Protein AF-A0AAV6YME1-F1 (afdb_monomer_lite)

Structure (mmCIF, N/CA/C/O backbone):
data_AF-A0AAV6YME1-F1
#
_entry.id   AF-A0AAV6YME1-F1
#
loop_
_atom_site.group_PDB
_atom_site.id
_atom_site.type_symbol
_atom_site.label_atom_id
_atom_site.label_alt_id
_atom_site.label_comp_id
_atom_site.label_asym_id
_atom_site.label_entity_id
_atom_site.label_seq_id
_atom_site.pdbx_PDB_ins_code
_atom_site.Cartn_x
_atom_site.Cartn_y
_atom_site.Cartn_z
_atom_site.occupancy
_atom_site.B_iso_or_equiv
_atom_site.auth_seq_id
_atom_site.auth_comp_id
_atom_site.auth_asym_id
_atom_site.auth_atom_id
_atom_site.pdbx_PDB_model_num
ATOM 1 N N . MET A 1 1 ? 9.795 -4.494 -16.593 1.00 54.94 1 MET A N 1
ATOM 2 C CA . MET A 1 1 ? 9.376 -5.887 -16.807 1.00 54.94 1 MET A CA 1
ATOM 3 C C . MET A 1 1 ? 10.418 -6.772 -16.167 1.00 54.94 1 MET A C 1
ATOM 5 O O . MET A 1 1 ? 11.602 -6.548 -16.425 1.00 54.94 1 MET A O 1
ATOM 9 N N . LEU A 1 2 ? 10.015 -7.678 -15.277 1.00 58.62 2 LEU A N 1
ATOM 10 C CA . LEU A 1 2 ? 10.962 -8.629 -14.696 1.00 58.62 2 LEU A CA 1
ATOM 11 C C . LEU A 1 2 ? 11.455 -9.557 -15.826 1.00 58.62 2 LEU A C 1
ATOM 13 O O . LEU A 1 2 ? 10.632 -10.118 -16.543 1.00 58.62 2 LEU A O 1
ATOM 17 N N . PRO A 1 3 ? 12.775 -9.686 -16.049 1.00 57.75 3 PRO A N 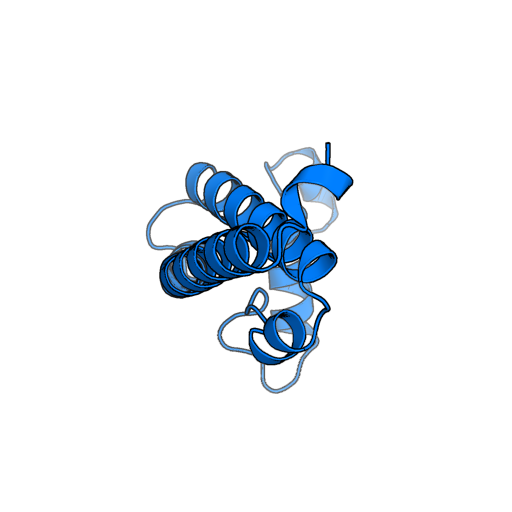1
ATOM 18 C CA . PRO A 1 3 ? 13.312 -10.351 -17.240 1.00 57.75 3 PRO A CA 1
ATOM 19 C C . PRO A 1 3 ? 13.063 -11.867 -17.262 1.00 57.75 3 PRO A C 1
ATOM 21 O O . PRO A 1 3 ? 12.932 -12.441 -18.339 1.00 57.75 3 PRO A O 1
ATOM 24 N N . SER A 1 4 ? 12.987 -12.516 -16.095 1.00 63.50 4 SER A N 1
ATOM 25 C CA . SER A 1 4 ? 12.629 -13.931 -15.933 1.00 63.50 4 SER A CA 1
ATOM 26 C C . SER A 1 4 ? 12.411 -14.261 -14.450 1.00 63.50 4 SER A C 1
ATOM 28 O O . SER A 1 4 ? 13.106 -13.722 -13.586 1.00 63.50 4 SER A O 1
ATOM 30 N N . TYR A 1 5 ? 11.508 -15.202 -14.157 1.00 60.59 5 TYR A N 1
ATOM 31 C CA . TYR A 1 5 ? 11.296 -15.782 -12.821 1.00 60.59 5 TYR A CA 1
ATOM 32 C C . TYR A 1 5 ? 12.562 -16.439 -12.240 1.00 60.59 5 TYR A C 1
ATOM 34 O O . TYR A 1 5 ? 12.703 -16.560 -11.028 1.00 60.59 5 TYR A O 1
ATOM 42 N N . THR A 1 6 ? 13.512 -16.834 -13.095 1.00 58.25 6 THR A N 1
ATOM 43 C CA . THR A 1 6 ? 14.785 -17.458 -12.691 1.00 58.25 6 THR A CA 1
ATOM 44 C C . THR A 1 6 ? 15.785 -16.489 -12.056 1.00 58.25 6 THR A C 1
ATOM 46 O O . THR A 1 6 ? 16.768 -16.940 -11.481 1.00 58.25 6 THR A O 1
ATOM 49 N N . GLU A 1 7 ? 15.566 -15.173 -12.151 1.00 59.22 7 GLU A N 1
ATOM 50 C CA . GLU A 1 7 ? 16.454 -14.149 -11.572 1.00 59.22 7 GLU A CA 1
ATOM 51 C C . GLU A 1 7 ? 15.914 -13.545 -10.264 1.00 59.22 7 GLU A C 1
ATOM 53 O O . GLU A 1 7 ? 16.491 -12.600 -9.729 1.00 59.22 7 GLU A O 1
ATOM 58 N N . TRP A 1 8 ? 14.795 -14.058 -9.745 1.00 63.72 8 TRP A N 1
ATOM 59 C CA . TRP A 1 8 ? 14.168 -13.524 -8.531 1.00 63.72 8 TRP A CA 1
ATOM 60 C C . TRP A 1 8 ? 14.976 -13.804 -7.260 1.00 63.72 8 TRP A C 1
ATOM 62 O O . TRP A 1 8 ? 14.874 -13.040 -6.311 1.00 63.72 8 TRP A O 1
ATOM 72 N N . ASP A 1 9 ? 15.791 -14.861 -7.254 1.00 58.31 9 ASP A N 1
ATOM 73 C CA . ASP A 1 9 ? 16.679 -15.213 -6.133 1.00 58.31 9 ASP A CA 1
ATOM 74 C C . ASP A 1 9 ? 17.948 -14.335 -6.093 1.00 58.31 9 ASP A C 1
ATOM 76 O O . ASP A 1 9 ? 18.556 -14.121 -5.050 1.00 58.31 9 ASP A O 1
ATOM 80 N N . THR A 1 10 ? 18.359 -13.779 -7.238 1.00 57.84 10 THR A N 1
ATOM 81 C CA . THR A 1 10 ? 19.618 -13.022 -7.372 1.00 57.84 10 THR A CA 1
ATOM 82 C C . THR A 1 10 ? 19.439 -11.504 -7.396 1.00 57.84 10 THR A C 1
ATOM 84 O O . THR A 1 10 ? 20.416 -10.772 -7.231 1.00 57.84 10 THR A O 1
ATOM 87 N N . LYS A 1 11 ? 18.212 -11.010 -7.581 1.00 61.69 11 LYS A N 1
ATOM 88 C CA . LYS A 1 11 ? 17.849 -9.586 -7.504 1.00 61.69 11 LYS A CA 1
ATOM 89 C C . LYS A 1 11 ? 16.981 -9.357 -6.263 1.00 61.69 11 LYS A C 1
ATOM 91 O O . LYS A 1 11 ? 16.245 -10.254 -5.878 1.00 61.69 11 LYS A O 1
ATOM 96 N N . ASP A 1 12 ? 17.031 -8.166 -5.657 1.00 72.12 12 ASP A N 1
ATOM 97 C CA . ASP A 1 12 ? 16.177 -7.773 -4.512 1.00 72.12 12 ASP A CA 1
ATOM 98 C C . ASP A 1 12 ? 14.703 -7.594 -4.952 1.00 72.12 12 ASP A C 1
ATOM 100 O O . ASP A 1 12 ? 14.132 -6.504 -4.944 1.00 72.12 12 ASP A O 1
ATOM 104 N N . VAL A 1 13 ? 14.095 -8.677 -5.449 1.00 78.94 13 VAL A N 1
ATOM 105 C CA . VAL A 1 13 ? 12.742 -8.713 -6.006 1.00 78.94 13 VAL A CA 1
ATOM 106 C C . VAL A 1 13 ? 11.762 -8.958 -4.868 1.00 78.94 13 VAL A C 1
ATOM 108 O O . VAL A 1 13 ? 11.442 -10.088 -4.509 1.00 78.94 13 VAL A O 1
ATOM 111 N N . GLY A 1 14 ? 11.250 -7.873 -4.293 1.00 85.50 14 GLY A N 1
ATOM 112 C CA . GLY A 1 14 ? 10.121 -7.950 -3.366 1.00 85.50 14 GLY A CA 1
ATOM 113 C C . GLY A 1 14 ? 8.817 -8.419 -4.029 1.00 85.50 14 GLY A C 1
ATOM 114 O O . GLY A 1 14 ? 8.609 -8.239 -5.229 1.00 85.50 14 GLY A O 1
ATOM 115 N N .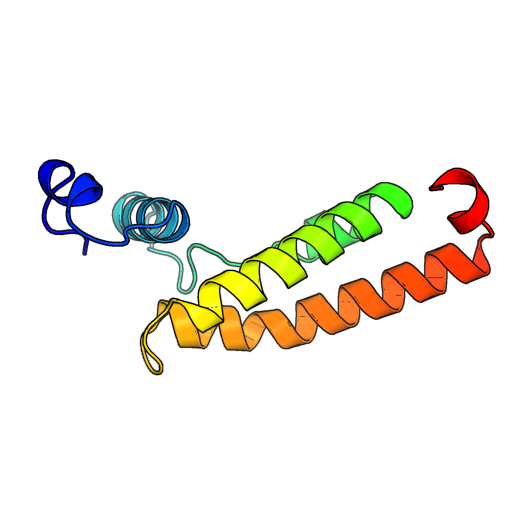 VAL A 1 15 ? 7.887 -8.950 -3.226 1.00 87.50 15 VAL A N 1
ATOM 116 C CA . VAL A 1 15 ? 6.554 -9.416 -3.675 1.00 87.50 15 VAL A CA 1
ATOM 117 C C . VAL A 1 15 ? 5.787 -8.335 -4.450 1.00 87.50 15 VAL A C 1
ATOM 119 O O . VAL A 1 15 ? 5.054 -8.640 -5.387 1.00 87.50 15 VAL A O 1
ATOM 122 N N . TRP A 1 16 ? 5.993 -7.062 -4.114 1.00 90.50 16 TRP A N 1
ATOM 123 C CA . TRP A 1 16 ? 5.382 -5.933 -4.818 1.00 90.50 16 TRP A CA 1
ATOM 124 C C . TRP A 1 16 ? 5.803 -5.826 -6.284 1.00 90.50 16 TRP A C 1
ATOM 126 O O . TRP A 1 16 ? 4.974 -5.457 -7.109 1.00 90.50 16 TRP A O 1
ATOM 136 N N . HIS A 1 17 ? 7.038 -6.195 -6.635 1.00 90.25 17 HIS A N 1
ATOM 137 C CA . HIS A 1 17 ? 7.479 -6.242 -8.029 1.00 90.25 17 HIS A CA 1
ATOM 138 C C . HIS A 1 17 ? 6.718 -7.300 -8.823 1.00 90.25 17 HIS A C 1
ATOM 140 O O . HIS A 1 17 ? 6.363 -7.069 -9.975 1.00 90.25 17 HIS A O 1
ATOM 146 N N . ILE A 1 18 ? 6.448 -8.447 -8.195 1.00 89.12 18 ILE A N 1
ATOM 147 C CA . ILE A 1 18 ? 5.697 -9.545 -8.808 1.00 89.12 18 ILE A CA 1
ATOM 148 C C . ILE A 1 18 ? 4.261 -9.097 -9.066 1.00 89.12 18 ILE A C 1
ATOM 150 O O . ILE A 1 18 ? 3.774 -9.215 -10.186 1.00 89.12 18 ILE A O 1
ATOM 154 N N . VAL A 1 19 ? 3.600 -8.536 -8.048 1.00 90.56 19 VAL A N 1
ATOM 155 C CA . VAL A 1 19 ? 2.234 -8.007 -8.182 1.00 90.56 19 VAL A CA 1
ATOM 156 C C . VAL A 1 19 ? 2.186 -6.934 -9.265 1.00 90.56 19 VAL A C 1
ATOM 158 O O . VAL A 1 19 ? 1.322 -6.988 -10.136 1.00 90.56 19 VAL A O 1
ATOM 161 N N . TRP A 1 20 ? 3.145 -6.005 -9.258 1.00 91.94 20 TRP A N 1
ATOM 162 C CA . TRP A 1 20 ? 3.250 -4.955 -10.263 1.00 91.94 20 TRP A CA 1
ATOM 163 C C . TRP A 1 20 ? 3.321 -5.518 -11.686 1.00 91.94 20 TRP A C 1
ATOM 165 O O . TRP A 1 20 ? 2.544 -5.110 -12.550 1.00 91.94 20 TRP A O 1
ATOM 175 N N . ASP A 1 21 ? 4.239 -6.453 -11.933 1.00 90.50 21 ASP A N 1
ATOM 176 C CA . ASP A 1 21 ? 4.497 -7.015 -13.261 1.00 90.50 21 ASP A CA 1
ATOM 177 C C . ASP A 1 21 ? 3.328 -7.881 -13.755 1.00 90.50 21 ASP A C 1
ATOM 179 O O . ASP A 1 21 ? 2.856 -7.701 -14.880 1.00 90.50 21 ASP A O 1
ATOM 183 N N . VAL A 1 22 ? 2.789 -8.749 -12.889 1.00 91.06 22 VAL A N 1
ATOM 184 C CA . VAL A 1 22 ? 1.652 -9.625 -13.209 1.00 91.06 22 VAL A CA 1
ATOM 185 C C . VAL A 1 22 ? 0.408 -8.804 -13.522 1.00 91.06 22 VAL A C 1
ATOM 187 O O . VAL A 1 22 ? -0.212 -9.006 -14.562 1.00 91.06 22 VAL A O 1
ATOM 190 N N . VAL A 1 23 ? 0.046 -7.844 -12.671 1.00 92.56 23 VAL A N 1
ATOM 191 C CA . VAL A 1 23 ? -1.150 -7.017 -12.888 1.00 92.56 23 VAL A CA 1
ATOM 192 C C . VAL A 1 23 ? -0.991 -6.143 -14.135 1.00 92.56 23 VAL A C 1
ATOM 194 O O . VAL A 1 23 ? -1.926 -6.048 -14.926 1.00 92.56 23 VAL A O 1
ATOM 197 N N . SER A 1 24 ? 0.193 -5.564 -14.365 1.00 91.38 24 SER A N 1
ATOM 198 C CA . SER A 1 24 ? 0.460 -4.767 -15.574 1.00 91.38 24 SER A CA 1
ATOM 199 C C . SER A 1 24 ? 0.367 -5.586 -16.864 1.00 91.38 24 SER A C 1
ATOM 201 O O . SER A 1 24 ? 0.048 -5.034 -17.913 1.00 91.38 24 SER A O 1
ATOM 203 N N . THR A 1 25 ? 0.667 -6.885 -16.803 1.00 90.44 25 THR A N 1
ATOM 204 C CA . THR A 1 25 ? 0.714 -7.764 -17.982 1.00 90.44 25 THR A CA 1
ATOM 205 C C . THR A 1 25 ? -0.613 -8.479 -18.230 1.00 90.44 25 THR A C 1
ATOM 207 O O . THR A 1 25 ? -1.008 -8.676 -19.377 1.00 90.44 25 THR A O 1
ATOM 210 N N . CYS A 1 26 ? -1.306 -8.887 -17.166 1.00 93.25 26 CYS A N 1
ATOM 211 C CA . CYS A 1 26 ? -2.491 -9.740 -17.253 1.00 93.25 26 CYS A CA 1
ATOM 212 C C . CYS A 1 26 ? -3.818 -8.968 -17.256 1.00 93.25 26 CYS A C 1
ATOM 214 O O . CYS A 1 26 ? -4.843 -9.551 -17.606 1.00 93.25 26 CYS A O 1
ATOM 216 N N . VAL A 1 27 ? -3.836 -7.687 -16.873 1.00 93.19 27 VAL A N 1
ATOM 217 C CA . VAL A 1 27 ? -5.056 -6.863 -16.869 1.00 93.19 27 VAL A CA 1
ATOM 218 C C . VAL A 1 27 ? -5.126 -6.021 -18.142 1.00 93.19 27 VAL A C 1
ATOM 220 O O . VAL A 1 27 ? -4.146 -5.391 -18.530 1.00 93.19 27 VAL A O 1
ATOM 223 N N . SER A 1 28 ? -6.298 -5.995 -18.791 1.00 91.69 28 SER A N 1
ATOM 224 C CA . SER A 1 28 ? -6.538 -5.208 -20.005 1.00 91.69 28 SER A CA 1
ATOM 225 C C . SER A 1 28 ? -7.753 -4.279 -19.841 1.00 91.69 28 SER A C 1
ATOM 227 O O . SER A 1 28 ? -8.863 -4.782 -19.647 1.00 91.69 28 SER A O 1
ATOM 229 N N . PRO A 1 29 ? -7.573 -2.945 -19.928 1.00 90.44 29 PRO A N 1
ATOM 230 C CA . PRO A 1 29 ? -6.291 -2.249 -20.089 1.00 90.44 29 PRO A CA 1
ATOM 231 C C . PRO A 1 29 ? -5.422 -2.330 -18.815 1.00 90.44 29 PRO A C 1
ATOM 233 O O . PRO A 1 29 ? -5.981 -2.387 -17.717 1.00 90.44 29 PRO A O 1
ATOM 236 N N . PRO A 1 30 ? -4.079 -2.290 -18.928 1.00 87.75 30 PRO A N 1
ATOM 237 C CA . PRO A 1 30 ? -3.206 -2.256 -17.759 1.00 87.75 30 PRO A CA 1
ATOM 238 C C . PRO A 1 30 ? -3.531 -1.056 -16.860 1.00 87.75 30 PRO A C 1
ATOM 240 O O . PRO A 1 30 ? -3.658 0.067 -17.365 1.00 87.75 30 PRO A O 1
ATOM 243 N N . PRO A 1 31 ? -3.665 -1.247 -15.537 1.00 91.81 31 PRO A N 1
ATOM 244 C CA . PRO A 1 31 ? -3.923 -0.138 -14.634 1.00 91.81 31 PRO A CA 1
ATOM 245 C C . PRO A 1 31 ? -2.695 0.771 -14.534 1.00 91.81 31 PRO A C 1
ATOM 247 O O . PRO A 1 31 ? -1.554 0.319 -14.613 1.00 91.81 31 PRO A O 1
ATOM 250 N N . ARG A 1 32 ? -2.928 2.066 -14.286 1.00 89.38 32 ARG A N 1
ATOM 251 C CA . ARG A 1 32 ? -1.850 3.047 -14.064 1.00 89.38 32 ARG A CA 1
ATOM 252 C C . ARG A 1 32 ? -0.982 2.677 -12.855 1.00 89.38 32 ARG A C 1
ATOM 254 O O . ARG A 1 32 ? 0.234 2.823 -12.919 1.00 89.38 32 ARG A O 1
ATOM 2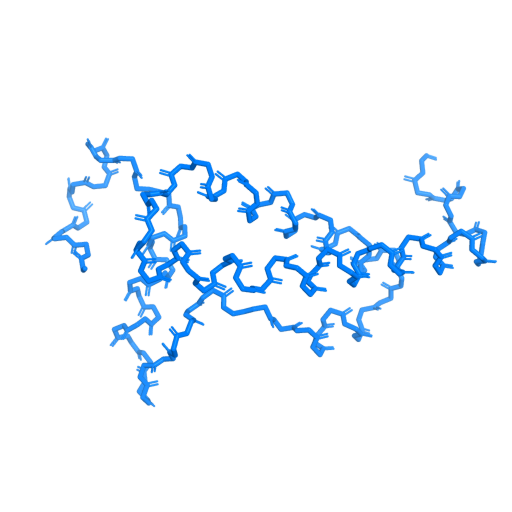61 N N . ASN A 1 33 ? -1.616 2.207 -11.780 1.00 92.88 33 ASN A N 1
ATOM 262 C CA . ASN A 1 33 ? -0.963 1.758 -10.555 1.00 92.88 33 ASN A CA 1
ATOM 263 C C . ASN A 1 33 ? -1.500 0.368 -10.150 1.00 92.88 33 ASN A C 1
ATOM 265 O O . ASN A 1 33 ? -2.571 0.276 -9.554 1.00 92.88 33 ASN A O 1
ATOM 269 N N . PRO A 1 34 ? -0.776 -0.716 -10.466 1.00 94.12 34 PRO A N 1
ATOM 270 C CA . PRO A 1 34 ? -1.033 -2.065 -9.961 1.00 94.12 34 PRO A CA 1
ATOM 271 C C . PRO A 1 34 ? -1.142 -2.227 -8.442 1.00 94.12 34 PRO A C 1
ATOM 273 O O . PRO A 1 34 ? -1.741 -3.194 -7.981 1.00 94.12 34 PRO A O 1
ATOM 276 N N . LEU A 1 35 ? -0.536 -1.320 -7.673 1.00 94.38 35 LEU A N 1
ATOM 277 C CA . LEU A 1 35 ? -0.552 -1.321 -6.210 1.00 94.38 35 LEU A CA 1
ATOM 278 C C . LEU A 1 35 ? -1.542 -0.290 -5.648 1.00 94.38 35 LEU A C 1
ATOM 280 O O . LEU A 1 35 ? -1.427 0.070 -4.479 1.00 94.38 35 LEU A O 1
ATOM 284 N N . ALA A 1 36 ? -2.486 0.182 -6.473 1.00 94.88 36 ALA A N 1
ATOM 285 C CA . ALA A 1 36 ? -3.462 1.186 -6.074 1.00 94.88 36 ALA A CA 1
ATOM 286 C C . ALA A 1 36 ? -4.224 0.767 -4.816 1.00 94.88 36 ALA A C 1
ATOM 288 O O . ALA A 1 36 ? -4.744 -0.350 -4.720 1.00 94.88 36 ALA A O 1
ATOM 289 N N . VAL A 1 37 ? -4.324 1.687 -3.862 1.00 95.88 37 VAL A N 1
ATOM 290 C CA . VAL A 1 37 ? -5.057 1.456 -2.620 1.00 95.88 37 VAL A CA 1
ATOM 291 C C . VAL A 1 37 ? -6.554 1.597 -2.874 1.00 95.88 37 VAL A C 1
ATOM 293 O O . VAL A 1 37 ? -7.043 2.647 -3.293 1.00 95.88 37 VAL A O 1
ATOM 296 N N . ASP A 1 38 ? -7.325 0.568 -2.522 1.00 96.50 38 ASP A N 1
ATOM 297 C CA . ASP A 1 38 ? -8.783 0.678 -2.487 1.00 96.50 38 ASP A CA 1
ATOM 298 C C . ASP A 1 38 ? -9.243 1.401 -1.208 1.00 96.50 38 ASP A C 1
ATOM 300 O O . ASP A 1 38 ? -9.566 0.810 -0.171 1.00 96.50 38 ASP A O 1
ATOM 304 N N . PHE A 1 39 ? -9.277 2.731 -1.283 1.00 97.38 39 PHE A N 1
ATOM 305 C CA . PHE A 1 39 ? -9.756 3.581 -0.194 1.00 97.38 39 PHE A CA 1
ATOM 306 C C . PHE A 1 39 ? -11.238 3.376 0.122 1.00 97.38 39 PHE A C 1
ATOM 308 O O . PHE A 1 39 ? -11.656 3.641 1.251 1.00 97.38 39 PHE A O 1
ATOM 315 N N . THR A 1 40 ? -12.040 2.944 -0.852 1.00 97.81 40 THR A N 1
ATOM 316 C CA . THR A 1 40 ? -13.466 2.672 -0.642 1.00 97.81 40 THR A CA 1
ATOM 317 C C . THR A 1 40 ? -13.620 1.436 0.230 1.00 97.81 40 THR A C 1
ATOM 319 O O . THR A 1 40 ? -14.330 1.485 1.236 1.00 97.81 40 THR A O 1
ATOM 322 N N . TYR A 1 41 ? -12.873 0.376 -0.081 1.00 98.00 41 TYR A N 1
ATOM 323 C CA . TYR A 1 41 ? -12.805 -0.824 0.741 1.00 98.00 41 TYR A CA 1
ATOM 324 C C . TYR A 1 41 ? -12.319 -0.512 2.157 1.00 98.00 41 TYR A C 1
ATOM 326 O O . TYR A 1 41 ? -13.011 -0.845 3.119 1.00 98.00 41 TYR A O 1
ATOM 334 N N . LEU A 1 42 ? -11.201 0.208 2.313 1.00 98.12 42 LEU A N 1
ATOM 335 C CA . LEU A 1 42 ? -10.691 0.552 3.646 1.00 98.12 42 LEU A CA 1
ATOM 336 C C . LEU A 1 42 ? -11.728 1.323 4.475 1.00 98.12 42 LEU A C 1
ATOM 338 O O . LEU A 1 42 ? -11.938 1.019 5.648 1.00 98.12 42 LEU A O 1
ATOM 342 N N . LYS A 1 43 ? -12.428 2.288 3.868 1.00 97.75 43 LYS A N 1
ATOM 343 C CA . LYS A 1 43 ? -13.497 3.053 4.535 1.00 97.75 43 LYS A CA 1
ATOM 344 C C . LYS A 1 43 ? -14.748 2.226 4.840 1.00 97.75 43 LYS A C 1
ATOM 346 O O . LYS A 1 43 ? -15.562 2.672 5.642 1.00 97.75 43 LYS A O 1
ATOM 351 N N . SER A 1 44 ? -14.919 1.059 4.226 1.00 97.81 44 SER A N 1
ATOM 352 C CA . SER A 1 44 ? -16.033 0.149 4.511 1.00 97.81 44 SER A CA 1
ATOM 353 C C . SER A 1 44 ? -15.767 -0.774 5.706 1.00 97.81 44 SER A C 1
ATOM 355 O O . SER A 1 44 ? -16.713 -1.246 6.332 1.00 97.81 44 SER A O 1
ATOM 357 N N . LEU A 1 45 ? -14.493 -0.991 6.058 1.00 97.69 45 LEU A N 1
ATOM 358 C CA . LEU A 1 45 ? -14.103 -1.836 7.187 1.00 97.69 45 LEU A CA 1
ATOM 359 C C . LEU A 1 45 ? -14.574 -1.245 8.528 1.00 97.69 45 LEU A C 1
ATOM 361 O O . LEU A 1 45 ? -14.588 -0.009 8.670 1.00 97.69 45 LEU A O 1
ATOM 365 N N . PRO A 1 46 ? -14.893 -2.088 9.533 1.00 96.19 46 PRO A N 1
ATOM 366 C CA . PRO A 1 46 ? -15.091 -1.614 10.897 1.00 96.19 46 PRO A CA 1
ATOM 367 C C . PRO A 1 46 ? -13.808 -0.965 11.441 1.00 96.19 46 PRO A C 1
ATOM 369 O O . PRO A 1 46 ? -12.711 -1.183 10.926 1.00 96.19 46 PRO A O 1
ATOM 372 N N . LEU A 1 47 ? -13.943 -0.087 12.440 1.00 95.12 47 LEU A N 1
ATOM 373 C CA . LEU A 1 47 ? -12.843 0.789 12.868 1.00 95.12 47 LEU A CA 1
ATOM 374 C C . LEU A 1 47 ? -11.565 0.054 13.316 1.00 95.12 47 LEU A C 1
ATOM 376 O O . LEU A 1 47 ? -10.486 0.487 12.899 1.00 95.12 47 LEU A O 1
ATOM 380 N N . PRO A 1 48 ? -11.627 -1.026 14.123 1.00 93.88 48 PRO A N 1
ATOM 381 C CA . PRO A 1 48 ? -10.428 -1.770 14.511 1.00 93.88 48 PRO A CA 1
ATOM 382 C C . PRO A 1 48 ? -9.677 -2.344 13.303 1.00 93.88 48 PRO A C 1
ATOM 384 O O . PRO A 1 48 ? -8.471 -2.144 13.161 1.00 93.88 48 PRO A O 1
ATOM 387 N N . GLU A 1 49 ? -10.399 -2.989 12.389 1.00 96.06 49 GLU A N 1
ATOM 388 C CA . GLU A 1 49 ? -9.859 -3.594 11.175 1.00 96.06 49 GLU A CA 1
ATOM 389 C C . GLU A 1 49 ? -9.323 -2.526 10.227 1.00 96.06 49 GLU A C 1
ATOM 391 O O . GLU A 1 49 ? -8.216 -2.660 9.712 1.00 96.06 49 GLU A O 1
ATOM 396 N N . ARG A 1 50 ? -10.052 -1.419 10.048 1.00 97.75 50 ARG A N 1
ATOM 397 C CA . ARG A 1 50 ? -9.593 -0.275 9.253 1.00 97.75 50 ARG A CA 1
ATOM 398 C C . ARG A 1 50 ? -8.280 0.273 9.790 1.00 97.75 50 ARG A C 1
ATOM 400 O O . ARG A 1 50 ? -7.386 0.573 8.999 1.00 97.75 50 ARG A O 1
ATOM 407 N N . SER A 1 51 ? -8.153 0.418 11.107 1.00 96.62 51 SER A N 1
ATOM 408 C CA . SER A 1 51 ? -6.930 0.912 11.743 1.00 96.62 51 SER A CA 1
ATOM 409 C C . SER A 1 51 ? -5.756 -0.020 11.472 1.00 96.62 51 SER A C 1
ATOM 411 O O . SER A 1 51 ? -4.716 0.428 10.989 1.00 96.62 51 SER A O 1
ATOM 413 N N . LEU A 1 52 ? -5.958 -1.324 11.686 1.00 96.88 52 LEU A N 1
ATOM 414 C CA . LEU A 1 52 ? -4.941 -2.339 11.445 1.00 96.88 52 LEU A CA 1
ATOM 415 C C . LEU A 1 52 ? -4.524 -2.387 9.969 1.00 96.88 52 LEU A C 1
ATOM 417 O O . LEU A 1 52 ? -3.336 -2.310 9.662 1.00 96.88 52 LEU A O 1
ATOM 421 N N . SER A 1 53 ? -5.488 -2.470 9.048 1.00 98.06 53 SER A N 1
ATOM 422 C CA . SER A 1 53 ? -5.223 -2.546 7.610 1.00 98.06 53 SER A CA 1
ATOM 423 C C . SER A 1 53 ? -4.557 -1.277 7.079 1.00 98.06 53 SER A C 1
ATOM 425 O O . SER A 1 53 ? -3.572 -1.369 6.350 1.00 98.06 53 SER A O 1
ATOM 427 N N . SER A 1 54 ? -5.045 -0.091 7.461 1.00 98.25 54 SER A N 1
ATOM 428 C CA . SER A 1 54 ? -4.432 1.173 7.028 1.00 98.25 54 SER A CA 1
ATOM 429 C C . SER A 1 54 ? -3.020 1.346 7.592 1.00 98.25 54 SER A C 1
ATOM 431 O O . SER A 1 54 ? -2.122 1.709 6.839 1.00 98.25 54 SER A O 1
ATOM 433 N N . GLY A 1 55 ? -2.784 1.012 8.865 1.00 98.19 55 GLY A N 1
ATOM 434 C CA . GLY A 1 55 ? -1.452 1.078 9.474 1.00 98.19 55 GLY A CA 1
ATOM 435 C C . GLY A 1 55 ? -0.458 0.103 8.836 1.00 98.19 55 GLY A C 1
ATOM 436 O O . GLY A 1 55 ? 0.681 0.476 8.548 1.00 98.19 55 GLY A O 1
ATOM 437 N N . ALA A 1 56 ? -0.899 -1.124 8.541 1.00 98.00 56 ALA A N 1
ATOM 438 C CA . ALA A 1 56 ? -0.089 -2.114 7.837 1.00 98.00 56 ALA A CA 1
ATOM 439 C C . ALA A 1 56 ? 0.305 -1.635 6.431 1.00 98.00 56 ALA A C 1
ATOM 441 O O . ALA A 1 56 ? 1.473 -1.738 6.058 1.00 98.00 56 ALA A O 1
ATOM 442 N N . LEU A 1 57 ? -0.636 -1.059 5.676 1.00 97.94 57 LEU A N 1
ATOM 443 C CA . LEU A 1 57 ? -0.357 -0.507 4.348 1.00 97.94 57 LEU A CA 1
ATOM 444 C C . LEU A 1 57 ? 0.584 0.706 4.412 1.00 97.94 57 LEU A C 1
ATOM 446 O O . LEU A 1 57 ? 1.504 0.782 3.602 1.00 97.94 57 LEU A O 1
ATOM 450 N N . VAL A 1 58 ? 0.421 1.613 5.389 1.00 98.44 58 VAL A N 1
ATOM 451 C CA . VAL A 1 58 ? 1.347 2.748 5.597 1.00 98.44 58 VAL A CA 1
ATOM 452 C C . VAL A 1 58 ? 2.765 2.236 5.844 1.00 98.44 58 VAL A C 1
ATOM 454 O O . VAL A 1 58 ? 3.714 2.682 5.198 1.00 98.44 58 VAL A O 1
ATOM 457 N N . SER A 1 59 ? 2.916 1.266 6.751 1.00 97.75 59 SER A N 1
ATOM 458 C CA . SER A 1 59 ? 4.216 0.665 7.061 1.00 97.75 59 SER A CA 1
ATOM 459 C C . SER A 1 59 ? 4.830 -0.018 5.837 1.00 97.75 59 SER A C 1
ATOM 461 O O . SER A 1 59 ? 6.006 0.183 5.528 1.00 97.75 59 SER A O 1
ATOM 463 N N . PHE A 1 60 ? 4.025 -0.784 5.102 1.00 96.31 60 PHE A N 1
ATOM 464 C CA . PHE A 1 60 ? 4.442 -1.448 3.876 1.00 96.31 60 PHE A CA 1
ATOM 465 C C . PHE A 1 60 ? 4.917 -0.451 2.808 1.00 96.31 60 PHE A C 1
ATOM 467 O O . PHE A 1 60 ? 6.012 -0.622 2.276 1.00 96.31 60 PHE A O 1
ATOM 474 N N . PHE A 1 61 ? 4.159 0.617 2.543 1.00 97.00 61 PHE A N 1
ATOM 475 C CA . PHE A 1 61 ? 4.520 1.634 1.549 1.00 97.00 61 PHE A CA 1
ATOM 476 C C . PHE A 1 61 ? 5.791 2.393 1.933 1.00 97.00 61 PHE A C 1
ATOM 478 O O . PHE A 1 61 ? 6.649 2.601 1.078 1.00 97.00 61 PHE A O 1
ATOM 485 N N . HIS A 1 62 ? 5.979 2.735 3.210 1.00 96.50 62 HIS A N 1
ATOM 486 C CA . HIS A 1 62 ? 7.243 3.312 3.673 1.00 96.50 62 HIS A CA 1
ATOM 487 C C . HIS A 1 62 ? 8.432 2.378 3.428 1.00 96.50 62 HIS A C 1
ATOM 489 O O . HIS A 1 62 ? 9.450 2.811 2.890 1.00 96.50 62 HIS A O 1
ATOM 495 N N . ASN A 1 63 ? 8.303 1.099 3.789 1.00 94.06 63 ASN A N 1
ATOM 496 C CA . ASN A 1 63 ? 9.368 0.113 3.596 1.00 94.06 63 ASN A CA 1
ATOM 497 C C . ASN A 1 63 ? 9.692 -0.112 2.115 1.00 94.06 63 ASN A C 1
ATOM 499 O O . ASN A 1 63 ? 10.862 -0.245 1.758 1.00 94.06 63 ASN A O 1
ATOM 503 N N . LEU A 1 64 ? 8.670 -0.130 1.260 1.00 93.81 64 LEU A N 1
ATOM 504 C CA . LEU A 1 64 ? 8.820 -0.222 -0.187 1.00 93.81 64 LEU A CA 1
ATOM 505 C C . LEU A 1 64 ? 9.570 1.005 -0.725 1.00 93.81 64 LEU A C 1
ATOM 507 O O . LEU A 1 64 ? 10.592 0.850 -1.382 1.00 93.81 64 LEU A O 1
ATOM 511 N N . LEU A 1 65 ? 9.158 2.226 -0.377 1.00 94.25 65 LEU A N 1
ATOM 512 C CA . LEU A 1 65 ? 9.785 3.458 -0.881 1.00 94.25 65 LEU A CA 1
ATOM 513 C C . LEU A 1 65 ? 11.251 3.638 -0.454 1.00 94.25 65 LEU A C 1
ATOM 515 O O . LEU A 1 65 ? 11.992 4.369 -1.108 1.00 94.25 65 LEU A O 1
ATOM 519 N N . VAL A 1 66 ? 11.677 2.991 0.635 1.00 93.12 66 VAL A N 1
ATOM 520 C CA . VAL A 1 66 ? 13.089 2.950 1.053 1.00 93.12 66 VAL A CA 1
ATOM 521 C C . VAL A 1 66 ? 13.926 2.045 0.143 1.00 93.12 66 VAL A C 1
ATOM 523 O O . VAL A 1 66 ? 15.104 2.326 -0.068 1.00 93.12 66 VAL A O 1
ATOM 526 N N . ARG A 1 67 ? 13.335 0.969 -0.383 1.00 90.44 67 ARG A N 1
ATOM 527 C CA . ARG A 1 67 ? 14.014 -0.022 -1.234 1.00 90.44 67 ARG A CA 1
ATOM 528 C C . ARG A 1 67 ? 13.987 0.360 -2.709 1.00 90.44 67 ARG A C 1
ATOM 530 O O . ARG A 1 67 ? 14.911 0.037 -3.449 1.00 90.44 67 ARG A O 1
ATOM 537 N N . GLU A 1 68 ? 12.941 1.059 -3.128 1.00 90.88 68 GLU A N 1
ATOM 538 C CA . GLU A 1 68 ? 12.714 1.363 -4.533 1.00 90.88 68 GLU A CA 1
ATOM 539 C C . GLU A 1 68 ? 13.555 2.543 -5.036 1.00 90.88 68 GLU A C 1
ATOM 541 O O . GLU A 1 68 ? 13.614 3.597 -4.390 1.00 90.88 68 GLU A O 1
ATOM 546 N N . PRO A 1 69 ? 14.168 2.431 -6.231 1.00 90.56 69 PRO A N 1
ATOM 547 C CA . PRO A 1 69 ? 14.862 3.550 -6.843 1.00 90.56 69 PRO A CA 1
ATOM 548 C C . PRO A 1 69 ? 13.914 4.731 -7.077 1.00 90.56 69 PRO A C 1
ATOM 550 O O . PRO A 1 69 ? 12.839 4.600 -7.678 1.00 90.56 69 PRO A O 1
ATOM 553 N N . ARG A 1 70 ? 14.347 5.917 -6.639 1.00 92.50 70 ARG A N 1
ATOM 554 C CA . ARG A 1 70 ? 13.604 7.167 -6.836 1.00 92.50 70 ARG A CA 1
ATOM 555 C C . ARG A 1 70 ? 13.381 7.439 -8.324 1.00 92.50 70 ARG A C 1
ATOM 557 O O . ARG A 1 70 ? 14.272 7.227 -9.143 1.00 92.50 70 ARG A O 1
ATOM 564 N N . GLY A 1 71 ? 12.204 7.965 -8.656 1.00 90.75 71 GLY A N 1
ATOM 565 C CA . GLY A 1 71 ? 11.836 8.341 -10.026 1.00 90.75 71 GLY A CA 1
ATOM 566 C C . GLY A 1 71 ? 11.327 7.190 -10.899 1.00 90.75 71 GLY A C 1
ATOM 567 O O . GLY A 1 71 ? 10.923 7.433 -12.033 1.00 90.75 71 GLY 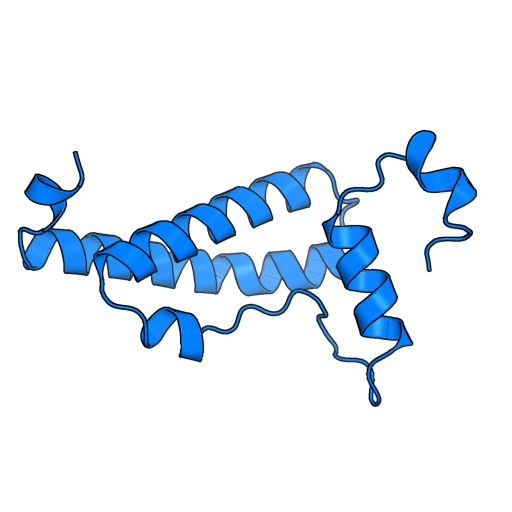A O 1
ATOM 568 N N . THR A 1 72 ? 11.297 5.954 -10.391 1.00 91.88 72 THR A N 1
ATOM 569 C CA . THR A 1 72 ? 10.591 4.857 -11.069 1.00 91.88 72 THR A CA 1
ATOM 570 C C . THR A 1 72 ? 9.073 5.074 -11.014 1.00 91.88 72 THR A C 1
ATOM 572 O O . THR A 1 72 ? 8.583 5.701 -10.070 1.00 91.88 72 THR A O 1
ATOM 575 N N . PRO A 1 73 ? 8.293 4.549 -11.982 1.00 92.50 73 PRO A N 1
ATOM 576 C CA . PRO A 1 73 ? 6.834 4.645 -11.935 1.00 92.50 73 PRO A CA 1
ATOM 577 C C . PRO A 1 73 ? 6.254 4.092 -10.629 1.00 92.50 73 PRO A C 1
ATOM 579 O O . PRO A 1 73 ? 5.455 4.765 -9.989 1.00 92.50 73 PRO A O 1
ATOM 582 N N . LEU A 1 74 ? 6.721 2.916 -10.197 1.00 92.12 74 LEU A N 1
ATOM 583 C CA . LEU A 1 74 ? 6.306 2.288 -8.944 1.00 92.12 74 LEU A CA 1
ATOM 584 C C . LEU A 1 74 ? 6.547 3.228 -7.750 1.00 92.12 74 LEU A C 1
ATOM 586 O O . LEU A 1 74 ? 5.615 3.480 -6.988 1.00 92.12 74 LEU A O 1
ATOM 590 N N . PHE A 1 75 ? 7.745 3.819 -7.633 1.00 94.50 75 PHE A N 1
ATOM 591 C CA . PHE A 1 75 ? 8.047 4.796 -6.582 1.00 94.50 75 PHE A CA 1
ATOM 592 C C . PHE A 1 75 ? 7.085 5.989 -6.613 1.00 94.50 75 PHE A C 1
ATOM 594 O O . PHE A 1 75 ? 6.541 6.365 -5.579 1.00 94.50 75 PHE A O 1
ATOM 601 N N . LEU A 1 76 ? 6.873 6.594 -7.786 1.00 95.38 76 LEU A N 1
ATOM 602 C CA . LEU A 1 76 ? 6.058 7.804 -7.915 1.00 95.38 76 LEU A CA 1
ATOM 603 C C . LEU A 1 76 ? 4.598 7.553 -7.529 1.00 95.38 76 LEU A C 1
ATOM 605 O O . LEU A 1 76 ? 4.035 8.331 -6.765 1.00 95.38 76 LEU A O 1
ATOM 609 N N . TYR A 1 77 ? 4.002 6.456 -7.995 1.00 94.94 77 TYR A N 1
ATOM 610 C CA . TYR A 1 77 ? 2.602 6.161 -7.692 1.00 94.94 77 TYR A CA 1
ATOM 611 C C . TYR A 1 77 ? 2.377 5.773 -6.233 1.00 94.94 77 TYR A C 1
ATOM 613 O O . TYR A 1 77 ? 1.424 6.246 -5.620 1.00 94.94 77 TYR A O 1
ATOM 621 N N . VAL A 1 78 ? 3.273 4.973 -5.646 1.00 95.00 78 VAL A N 1
ATOM 622 C CA . VAL A 1 78 ? 3.183 4.637 -4.217 1.00 95.00 78 VAL A CA 1
ATOM 623 C C . VAL A 1 78 ? 3.400 5.882 -3.351 1.00 95.00 78 VAL A C 1
ATOM 625 O O . VAL A 1 78 ? 2.724 6.057 -2.338 1.00 95.00 78 VAL A O 1
ATOM 628 N N . TRP A 1 79 ? 4.302 6.781 -3.758 1.00 95.25 79 TRP A N 1
ATOM 629 C CA . TRP A 1 79 ? 4.521 8.056 -3.074 1.00 95.25 79 TRP A CA 1
ATOM 630 C C . TRP A 1 79 ? 3.277 8.954 -3.097 1.00 95.25 79 TRP A C 1
ATOM 632 O O . TRP A 1 79 ? 2.921 9.520 -2.064 1.00 95.25 79 TRP A O 1
ATOM 642 N N . GLU A 1 80 ? 2.606 9.065 -4.250 1.00 93.44 80 GLU A N 1
ATOM 643 C CA . GLU A 1 80 ? 1.353 9.820 -4.394 1.00 93.44 80 GLU A CA 1
ATOM 644 C C . GLU A 1 80 ? 0.267 9.293 -3.438 1.00 93.44 80 GLU A C 1
ATOM 646 O O . GLU A 1 80 ? -0.377 10.080 -2.743 1.00 93.44 80 GLU A O 1
ATOM 651 N N . GLU A 1 81 ? 0.098 7.971 -3.333 1.00 94.94 81 GLU A N 1
ATOM 652 C CA . GLU A 1 81 ? -0.947 7.370 -2.491 1.00 94.94 81 GLU A CA 1
ATOM 653 C C . GLU A 1 81 ? -0.634 7.371 -0.992 1.00 94.94 81 GLU A C 1
ATOM 655 O O . GLU A 1 81 ? -1.551 7.418 -0.165 1.00 94.94 81 GLU A O 1
ATOM 660 N N . LEU A 1 82 ? 0.647 7.336 -0.614 1.00 96.62 82 LEU A N 1
ATOM 661 C CA . LEU A 1 82 ? 1.056 7.281 0.788 1.00 96.62 82 LEU A CA 1
ATOM 662 C C . LEU A 1 82 ? 0.513 8.468 1.597 1.00 96.62 82 LEU A C 1
ATOM 664 O O . LEU A 1 82 ? 0.150 8.298 2.764 1.00 96.62 82 LEU A O 1
ATOM 668 N N . ALA A 1 83 ? 0.422 9.657 0.997 1.00 94.69 83 ALA A N 1
ATOM 669 C CA . ALA A 1 83 ? -0.108 10.842 1.667 1.00 94.69 83 ALA A CA 1
ATOM 670 C C . ALA A 1 83 ? -1.582 10.659 2.073 1.00 94.69 83 ALA A C 1
ATOM 672 O O . ALA A 1 83 ? -1.949 10.874 3.234 1.00 94.69 83 ALA A O 1
ATOM 673 N N . ASP A 1 84 ? -2.419 10.202 1.141 1.00 96.62 84 ASP A N 1
ATOM 674 C CA . ASP A 1 84 ? -3.842 9.968 1.390 1.00 96.62 84 ASP A CA 1
ATOM 675 C C . ASP A 1 84 ? -4.074 8.806 2.357 1.00 96.62 84 ASP A C 1
ATOM 677 O O . ASP A 1 84 ? -4.934 8.888 3.240 1.00 96.62 84 ASP A O 1
ATOM 681 N N . LEU A 1 85 ? -3.272 7.747 2.243 1.00 98.25 85 LEU A N 1
ATOM 682 C CA . LEU A 1 85 ? -3.322 6.598 3.139 1.00 98.25 85 LEU A CA 1
ATOM 683 C C . LEU A 1 85 ? -2.913 6.967 4.571 1.00 98.25 85 LEU A C 1
ATOM 685 O O . LEU A 1 85 ? -3.589 6.574 5.523 1.00 98.25 85 LEU A O 1
ATOM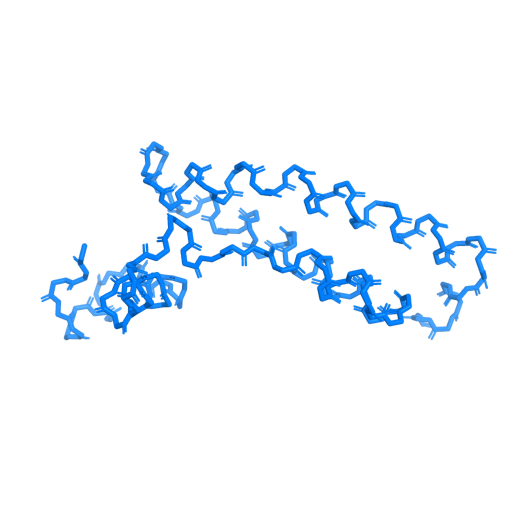 689 N N . THR A 1 86 ? -1.872 7.785 4.733 1.00 98.25 86 THR A N 1
ATOM 690 C CA . THR A 1 86 ? -1.447 8.296 6.045 1.00 98.25 86 THR A CA 1
ATOM 691 C C . THR A 1 86 ? -2.540 9.157 6.673 1.00 98.25 86 THR A C 1
ATOM 693 O O . THR A 1 86 ? -2.848 9.002 7.856 1.00 98.25 86 THR A O 1
ATOM 696 N N . ARG A 1 87 ? -3.188 10.023 5.881 1.00 98.19 87 ARG A N 1
ATOM 697 C CA . ARG A 1 87 ? -4.317 10.834 6.357 1.00 98.19 87 ARG A CA 1
ATOM 698 C C . ARG A 1 87 ? -5.499 9.964 6.784 1.00 98.19 87 ARG A C 1
ATOM 700 O O . ARG A 1 87 ? -6.087 10.214 7.834 1.00 98.19 87 ARG A O 1
ATOM 707 N N . LEU A 1 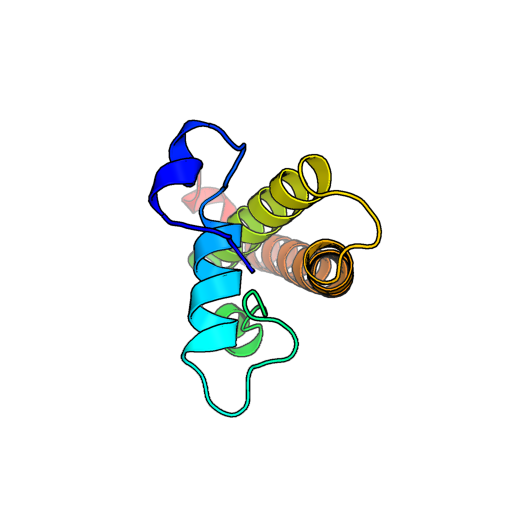88 ? -5.838 8.935 6.003 1.00 98.31 88 LEU A N 1
ATOM 708 C CA . LEU A 1 88 ? -6.888 7.982 6.366 1.00 98.31 88 LEU A CA 1
ATOM 709 C C . LEU A 1 88 ? -6.562 7.268 7.684 1.00 98.31 88 LEU A C 1
ATOM 711 O O . LEU A 1 88 ? -7.436 7.160 8.545 1.00 98.31 88 LEU A O 1
ATOM 715 N N . HIS A 1 89 ? -5.325 6.794 7.847 1.00 98.31 89 HIS A N 1
ATOM 716 C CA . HIS A 1 89 ? -4.892 6.106 9.060 1.00 98.31 89 HIS A CA 1
ATOM 717 C C . HIS A 1 89 ? -4.978 7.022 10.288 1.00 98.31 89 HIS A C 1
ATOM 719 O O . HIS A 1 89 ? -5.576 6.644 11.293 1.00 98.31 89 HIS A O 1
ATOM 725 N N . ALA A 1 90 ? -4.479 8.258 10.184 1.00 98.00 90 ALA A N 1
ATOM 726 C CA . ALA A 1 90 ? -4.544 9.242 11.264 1.00 98.00 90 ALA A CA 1
ATOM 727 C C . ALA A 1 90 ? -5.990 9.546 11.693 1.00 98.00 90 ALA A C 1
ATOM 729 O O . ALA A 1 90 ? -6.295 9.521 12.885 1.00 98.00 90 ALA A O 1
ATOM 730 N N . ASN A 1 91 ? -6.893 9.756 10.729 1.00 97.81 91 ASN A N 1
ATOM 731 C CA . ASN A 1 91 ? -8.315 9.955 11.016 1.00 97.81 91 ASN A CA 1
ATOM 732 C C . ASN A 1 91 ? -8.932 8.717 11.685 1.00 97.81 91 ASN A C 1
ATOM 734 O O . ASN A 1 91 ? -9.660 8.840 12.661 1.00 97.81 91 ASN A O 1
ATOM 738 N N . THR A 1 92 ? -8.583 7.516 11.221 1.00 97.19 92 THR A N 1
ATOM 739 C CA . THR A 1 92 ? -9.090 6.263 11.804 1.00 97.19 92 THR A CA 1
ATOM 740 C C . THR A 1 92 ? -8.635 6.080 13.258 1.00 97.19 92 THR A C 1
ATOM 742 O O . THR A 1 92 ? -9.414 5.630 14.097 1.00 97.19 92 THR A O 1
ATOM 745 N N . LEU A 1 93 ? -7.390 6.443 13.586 1.00 95.88 93 LEU A N 1
ATOM 746 C CA . LEU A 1 93 ? -6.890 6.417 14.965 1.00 95.88 93 LEU A CA 1
ATOM 747 C C . LEU A 1 93 ? -7.614 7.428 15.861 1.00 95.88 93 LEU A C 1
ATOM 749 O O . LEU A 1 93 ? -7.890 7.131 17.026 1.00 95.88 93 LEU A O 1
ATOM 753 N N . GLN A 1 94 ? -7.939 8.603 15.320 1.00 96.06 94 GLN A N 1
ATOM 754 C CA . GLN A 1 94 ? -8.734 9.607 16.020 1.00 96.06 94 GLN A CA 1
ATOM 755 C C . GLN A 1 94 ? -10.154 9.086 16.304 1.00 96.06 94 GLN A C 1
ATOM 757 O O . GLN A 1 94 ? -10.593 9.136 17.453 1.00 96.06 94 GLN A O 1
ATOM 762 N N . ASP A 1 95 ? -10.816 8.478 15.317 1.00 94.94 95 ASP A N 1
ATOM 763 C CA . ASP A 1 95 ? -12.147 7.877 15.481 1.00 94.94 95 ASP A CA 1
ATOM 764 C C . ASP A 1 95 ? -12.140 6.748 16.532 1.00 94.94 95 ASP A C 1
ATOM 766 O O . ASP A 1 95 ? -13.021 6.669 17.392 1.00 94.94 95 ASP A O 1
ATOM 770 N N . LEU A 1 96 ? -11.116 5.881 16.519 1.00 93.06 96 LEU A N 1
ATOM 771 C CA . LEU A 1 96 ? -10.951 4.820 17.522 1.00 93.06 96 LEU A CA 1
ATOM 772 C C . LEU A 1 96 ? -10.825 5.373 18.944 1.00 93.06 96 LEU A C 1
ATOM 774 O O . LEU A 1 96 ? -11.362 4.787 19.893 1.00 93.06 96 LEU A O 1
ATOM 778 N N . LYS A 1 97 ? -10.098 6.484 19.095 1.00 90.75 97 LYS A N 1
ATOM 779 C CA . LYS A 1 97 ? -9.939 7.176 20.374 1.00 90.75 97 LYS A CA 1
ATOM 780 C C . LYS A 1 97 ? -11.276 7.725 20.863 1.00 90.75 97 LYS A C 1
ATOM 782 O O . LYS A 1 97 ? -11.614 7.527 22.028 1.00 90.75 97 LYS A O 1
ATOM 787 N N . GLU A 1 98 ? -12.035 8.372 19.985 1.00 91.31 98 GLU A N 1
ATOM 788 C CA . GLU A 1 98 ? -13.337 8.966 20.308 1.00 91.31 98 GLU A CA 1
ATOM 789 C C . GLU A 1 98 ? -14.376 7.912 20.714 1.00 91.31 98 GLU A C 1
ATOM 791 O O . GLU A 1 98 ? -15.153 8.135 21.642 1.00 91.31 98 GLU A O 1
ATOM 796 N N . GLN A 1 99 ? -14.331 6.721 20.111 1.00 86.75 99 GLN A N 1
ATOM 797 C CA . GLN A 1 99 ? -15.229 5.611 20.452 1.00 86.75 99 GLN A CA 1
ATOM 798 C C . GLN A 1 99 ? -14.757 4.756 21.644 1.00 86.75 99 GLN A C 1
ATOM 800 O O . GLN A 1 99 ? -15.382 3.746 21.958 1.00 86.75 99 GLN A O 1
ATOM 805 N N . ASN A 1 100 ? -13.671 5.139 22.334 1.00 79.75 100 ASN A N 1
ATOM 806 C CA . ASN A 1 100 ? -13.057 4.378 23.436 1.00 79.75 100 ASN A CA 1
ATOM 807 C C . ASN A 1 100 ? -12.669 2.924 23.083 1.00 79.75 100 ASN A C 1
ATOM 809 O O . ASN A 1 100 ? -12.447 2.105 23.977 1.00 79.75 100 ASN A O 1
ATOM 813 N N . LEU A 1 101 ? -12.525 2.596 21.796 1.00 71.94 101 LEU A N 1
ATOM 814 C CA . LEU A 1 101 ? -12.205 1.239 21.341 1.00 71.94 101 LEU A CA 1
ATOM 815 C C . LEU A 1 101 ? -10.713 0.898 21.464 1.00 71.94 101 LEU A C 1
ATOM 817 O O . LEU A 1 101 ? -10.351 -0.273 21.414 1.00 71.94 101 LEU A O 1
ATOM 821 N N . ILE A 1 102 ? -9.849 1.891 21.701 1.00 65.56 102 ILE A N 1
ATOM 822 C CA . ILE A 1 102 ? -8.403 1.683 21.908 1.00 65.56 102 ILE A CA 1
ATOM 823 C C . ILE A 1 102 ? -8.123 0.745 23.092 1.00 65.56 102 ILE A C 1
ATOM 825 O O . ILE A 1 102 ? -7.175 -0.030 23.046 1.00 65.56 102 ILE A O 1
ATOM 829 N N . LYS A 1 103 ? -8.965 0.760 24.134 1.00 60.62 103 LYS A N 1
ATOM 830 C CA . LYS A 1 103 ? -8.783 -0.094 25.321 1.00 60.62 103 LYS A CA 1
ATOM 831 C C . LYS A 1 103 ? -8.999 -1.588 25.050 1.00 60.62 103 LYS A C 1
ATOM 833 O O . LYS A 1 103 ? -8.577 -2.391 25.866 1.00 60.62 103 LYS A O 1
ATOM 838 N N . ASN A 1 104 ? -9.645 -1.945 23.938 1.00 55.75 104 ASN A N 1
ATOM 839 C CA . ASN A 1 104 ? -9.930 -3.335 23.561 1.00 55.75 104 ASN A CA 1
ATOM 840 C C . ASN A 1 104 ? -8.922 -3.894 22.540 1.00 55.75 104 ASN A C 1
ATOM 842 O O . ASN A 1 104 ? -9.074 -5.027 22.093 1.00 55.75 104 ASN A O 1
ATOM 846 N N . LEU A 1 105 ? -7.941 -3.085 22.127 1.00 56.69 105 LEU A N 1
ATOM 847 C CA . LEU A 1 105 ? -6.944 -3.421 21.106 1.00 56.69 105 LEU A CA 1
ATOM 848 C C . LEU A 1 105 ? -5.552 -3.725 21.691 1.00 56.69 105 LEU A C 1
ATOM 850 O O . LEU A 1 105 ? -4.660 -4.085 20.925 1.00 56.69 105 LEU A O 1
ATOM 854 N N . ILE A 1 106 ? -5.361 -3.562 23.008 1.00 47.44 106 ILE A N 1
ATOM 855 C CA . ILE A 1 106 ? -4.090 -3.767 23.726 1.00 47.44 106 ILE A CA 1
ATOM 856 C C . ILE A 1 106 ? -4.300 -4.774 24.854 1.00 47.44 106 ILE A C 1
ATOM 858 O O . ILE A 1 106 ? -5.286 -4.591 25.604 1.00 47.44 106 ILE A O 1
#

Radius of gyration: 16.31 Å; chains: 1; bounding box: 36×28×45 Å

Foldseek 3Di:
DPPDPVCPVVDVDDPLNVQQVCQPPVDVVRDLASPDDPPVVLVVDDLVVSLVVLVVLLVVLVVVLVVDDPPDSNNVVSVVVSVVSVVSNVVSVVVCVVVVVVVVND

Sequence (106 aa):
MLPSYTEWDTKDVGVWHIVWDVVSTCVSPPPRNPLAVDFTYLKSLPLPERSLSSGALVSFFHNLLVREPRGTPLFLYVWEELADLTRLHANTLQDLKEQNLIKNLI

Secondary structure (DSSP, 8-state):
--S-GGGTTTTT--HHHHHHHHHHHHSSSPPS-TT---HHHHHHS-HHHHHHHHHHHHHHHHHHHHHSPTTSHHHHHHHHHHHHHHHHHHHHHHHHHHTTGGGG--

InterPro domains:
  IPR057208 Domain of unknown function DUF7886 [PF25377] (2-90)

Organism: Engystomops pustulosus (NCBI:txid76066)

pLDDT: mean 88.26, std 13.35, range [47.44, 98.44]